Protein AF-A0A2V5NJP2-F1 (afdb_monomer)

Structure (mmCIF, N/CA/C/O backbone):
data_AF-A0A2V5NJP2-F1
#
_entry.id   AF-A0A2V5NJP2-F1
#
loop_
_atom_site.group_PDB
_atom_site.id
_atom_site.type_symbol
_atom_site.label_atom_id
_atom_site.label_alt_id
_atom_site.label_comp_id
_atom_site.label_asym_id
_atom_site.label_entity_id
_atom_site.label_seq_id
_atom_site.pdbx_PDB_ins_code
_atom_site.Cartn_x
_atom_site.Cartn_y
_atom_site.Cartn_z
_atom_site.occupancy
_atom_site.B_iso_or_equiv
_atom_site.auth_seq_id
_atom_site.auth_comp_id
_atom_site.auth_asym_id
_atom_site.auth_atom_id
_atom_site.pdbx_PDB_model_num
ATOM 1 N N . MET A 1 1 ? 0.901 3.464 -15.980 1.00 93.12 1 MET A N 1
ATOM 2 C CA . MET A 1 1 ? 0.459 2.590 -14.876 1.00 93.12 1 MET A CA 1
ATOM 3 C C . MET A 1 1 ? -0.795 1.866 -15.325 1.00 93.12 1 MET A C 1
ATOM 5 O O . MET A 1 1 ? -1.586 2.481 -16.031 1.00 93.12 1 MET A O 1
ATOM 9 N N . HIS A 1 2 ? -0.961 0.600 -14.960 1.00 96.38 2 HIS A N 1
ATOM 10 C CA . HIS A 1 2 ? -2.143 -0.200 -15.280 1.00 96.38 2 HIS A CA 1
ATOM 11 C C . HIS A 1 2 ? -2.590 -1.031 -14.072 1.00 96.38 2 HIS A C 1
ATOM 13 O O . HIS A 1 2 ? -1.802 -1.282 -13.159 1.00 96.38 2 HIS A O 1
ATOM 19 N N . ALA A 1 3 ? -3.851 -1.470 -14.077 1.00 97.19 3 ALA A N 1
ATOM 20 C CA . ALA A 1 3 ? -4.330 -2.471 -13.130 1.00 97.19 3 ALA A CA 1
ATOM 21 C C . ALA A 1 3 ? -3.618 -3.812 -13.372 1.00 97.19 3 ALA A C 1
ATOM 23 O O . ALA A 1 3 ? -3.326 -4.167 -14.516 1.00 97.19 3 ALA A O 1
ATOM 24 N N . LEU A 1 4 ? -3.344 -4.551 -12.299 1.00 98.00 4 LEU A N 1
ATOM 25 C CA . LEU A 1 4 ? -2.775 -5.894 -12.390 1.00 98.00 4 LEU A CA 1
ATOM 26 C C . LEU A 1 4 ? -3.887 -6.920 -12.613 1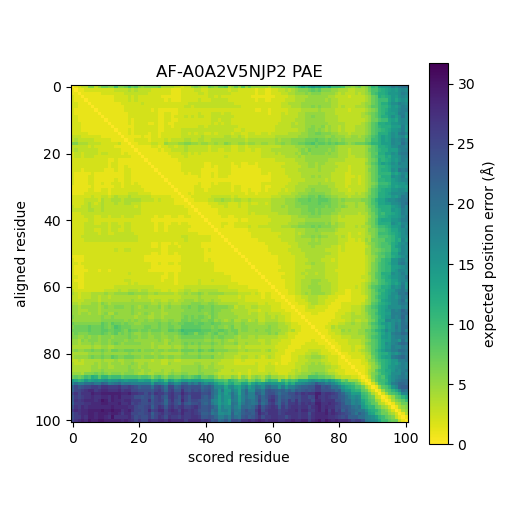.00 98.00 4 LEU A C 1
ATOM 28 O O . LEU A 1 4 ? -4.951 -6.840 -11.996 1.00 98.00 4 LEU A O 1
ATOM 32 N N . SER A 1 5 ? -3.623 -7.924 -13.443 1.00 97.62 5 SER A N 1
ATOM 33 C CA . SER A 1 5 ? -4.440 -9.136 -13.488 1.00 97.62 5 SER A CA 1
ATOM 34 C C . SER A 1 5 ? -4.348 -9.909 -12.165 1.00 97.62 5 SER A C 1
ATOM 36 O O . SER A 1 5 ? -3.425 -9.724 -11.370 1.00 97.62 5 SER A O 1
ATOM 38 N N . ALA A 1 6 ? -5.281 -10.837 -11.934 1.00 97.44 6 ALA A N 1
ATOM 39 C CA . ALA A 1 6 ? -5.272 -11.671 -10.730 1.00 97.44 6 ALA A CA 1
ATOM 40 C C . ALA A 1 6 ? -3.968 -12.483 -10.575 1.00 97.44 6 ALA A C 1
ATOM 42 O O . ALA A 1 6 ? -3.442 -12.606 -9.471 1.00 97.44 6 ALA A O 1
ATOM 43 N N . THR A 1 7 ? -3.417 -13.000 -11.679 1.00 98.06 7 THR A N 1
ATOM 44 C CA . THR A 1 7 ? -2.160 -13.764 -11.672 1.00 98.06 7 THR A CA 1
ATOM 45 C C . THR A 1 7 ? -0.956 -12.879 -11.355 1.00 98.06 7 THR A C 1
ATOM 47 O O . THR A 1 7 ? -0.086 -13.281 -10.581 1.00 98.06 7 THR A O 1
ATOM 50 N N . GLU A 1 8 ? -0.906 -11.663 -11.903 1.00 97.62 8 GLU A N 1
ATOM 51 C CA . GLU A 1 8 ? 0.149 -10.694 -11.584 1.00 97.62 8 GLU A CA 1
ATOM 52 C C . GLU A 1 8 ? 0.065 -10.247 -10.125 1.00 97.62 8 GLU A C 1
ATOM 54 O O . GLU A 1 8 ? 1.085 -10.230 -9.437 1.00 97.62 8 GLU A O 1
ATOM 59 N N . LEU A 1 9 ? -1.144 -9.956 -9.628 1.00 97.44 9 LEU A N 1
ATOM 60 C CA . LEU A 1 9 ? -1.375 -9.594 -8.231 1.00 97.44 9 LEU A CA 1
ATOM 61 C C . LEU A 1 9 ? -0.888 -10.693 -7.281 1.00 97.44 9 LEU A C 1
ATOM 63 O O . LEU A 1 9 ? -0.169 -10.395 -6.327 1.00 97.44 9 LEU A O 1
ATOM 67 N N . LEU A 1 10 ? -1.233 -11.956 -7.554 1.00 97.69 10 LEU A N 1
ATOM 68 C CA . LEU A 1 10 ? -0.779 -13.087 -6.744 1.00 97.69 10 LEU A CA 1
ATOM 69 C C . LEU A 1 10 ? 0.751 -13.219 -6.774 1.00 97.69 10 LEU A C 1
ATOM 71 O O . LEU A 1 10 ? 1.380 -13.313 -5.725 1.00 97.69 10 LEU A O 1
ATOM 75 N N . SER A 1 11 ? 1.358 -13.124 -7.959 1.00 97.50 11 SER A N 1
ATOM 76 C CA . SER A 1 11 ? 2.817 -13.207 -8.129 1.00 97.50 11 SER A CA 1
ATOM 77 C C . SER A 1 11 ? 3.561 -12.100 -7.366 1.00 97.50 11 SER A C 1
ATOM 79 O O . SER A 1 11 ? 4.619 -12.323 -6.773 1.00 97.50 11 SER A O 1
ATOM 81 N N . VAL A 1 12 ? 3.013 -10.882 -7.385 1.00 97.31 12 VAL A N 1
ATOM 82 C CA . VAL A 1 12 ? 3.530 -9.725 -6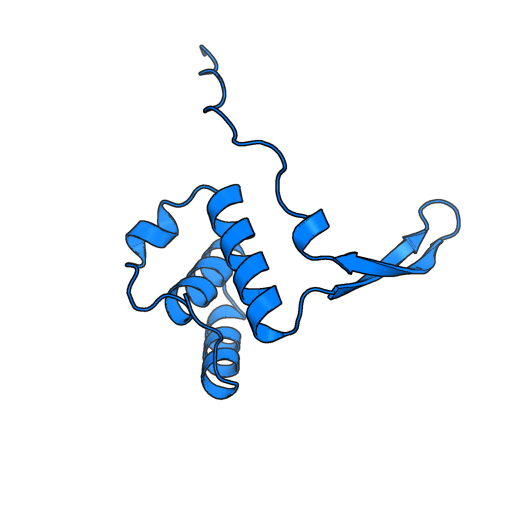.642 1.00 97.31 12 VAL A CA 1
ATOM 83 C C . VAL A 1 12 ? 3.381 -9.932 -5.137 1.00 97.31 12 VAL A C 1
ATOM 85 O O . VAL A 1 12 ? 4.321 -9.650 -4.392 1.00 97.31 12 VAL A O 1
ATOM 88 N N . TRP A 1 13 ? 2.233 -10.445 -4.690 1.00 96.56 13 TRP A N 1
ATOM 89 C CA . TRP A 1 13 ? 1.968 -10.732 -3.282 1.00 96.56 13 TRP A CA 1
ATOM 90 C C . TRP A 1 1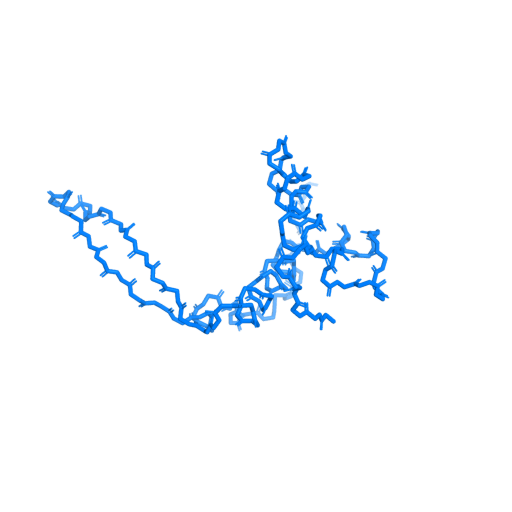3 ? 2.942 -11.776 -2.723 1.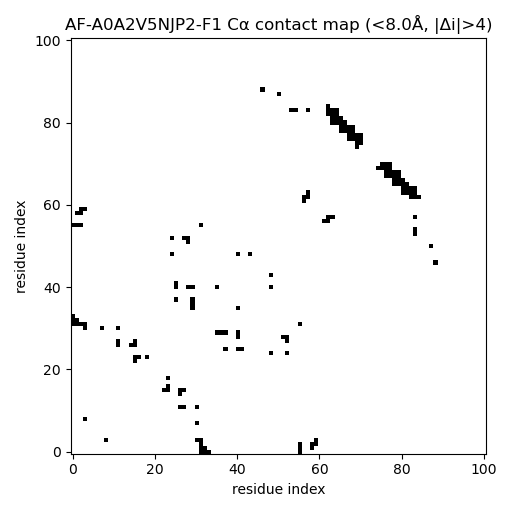00 96.56 13 TRP A C 1
ATOM 92 O O . TRP A 1 13 ? 3.581 -11.518 -1.703 1.00 96.56 13 TRP A O 1
ATOM 102 N N . GLU A 1 14 ? 3.140 -12.895 -3.423 1.00 97.62 14 GLU A N 1
ATOM 103 C CA . GLU A 1 14 ? 4.066 -13.960 -3.012 1.00 97.62 14 GLU A CA 1
ATOM 104 C C . GLU A 1 14 ? 5.500 -13.438 -2.872 1.00 97.62 14 GLU A C 1
ATOM 106 O O . GLU A 1 14 ? 6.166 -13.672 -1.861 1.00 97.62 14 GLU A O 1
ATOM 111 N N . ARG A 1 15 ? 5.965 -12.658 -3.854 1.00 97.00 15 ARG A N 1
ATOM 112 C CA . ARG A 1 15 ? 7.302 -12.049 -3.830 1.00 97.00 15 ARG A CA 1
ATOM 113 C C . ARG A 1 15 ? 7.454 -11.022 -2.707 1.00 97.00 15 ARG A C 1
ATOM 115 O O . ARG A 1 15 ? 8.523 -10.914 -2.107 1.00 97.00 15 ARG A O 1
ATOM 122 N N . GLY A 1 16 ? 6.406 -10.242 -2.455 1.00 96.56 16 GLY A N 1
ATOM 123 C CA . GLY A 1 16 ? 6.395 -9.147 -1.489 1.00 96.56 16 GLY A CA 1
ATOM 124 C C . GLY A 1 16 ? 6.191 -9.576 -0.036 1.00 96.56 16 GLY A C 1
ATOM 125 O O . GLY A 1 16 ? 6.436 -8.773 0.863 1.00 96.56 16 GLY A O 1
ATOM 126 N N . ASN A 1 17 ? 5.752 -10.810 0.217 1.00 96.50 17 ASN A N 1
ATOM 127 C CA . ASN A 1 17 ? 5.284 -11.239 1.536 1.00 96.50 17 ASN A CA 1
ATOM 128 C C . ASN A 1 17 ? 6.353 -11.128 2.641 1.00 96.50 17 ASN A C 1
ATOM 130 O O . ASN A 1 17 ? 6.043 -10.735 3.762 1.00 96.50 17 ASN A O 1
ATOM 134 N N . SER A 1 18 ? 7.616 -11.418 2.318 1.00 95.62 18 SER A N 1
ATOM 135 C CA . SER A 1 18 ? 8.745 -11.342 3.264 1.00 95.62 18 SER A CA 1
ATOM 136 C C . SER A 1 18 ? 9.571 -10.055 3.147 1.00 95.62 18 SER A C 1
ATOM 138 O O . SER A 1 18 ? 10.626 -9.943 3.767 1.00 95.62 18 SER A O 1
ATOM 140 N N . GLN A 1 19 ? 9.132 -9.095 2.331 1.00 97.62 19 GLN A N 1
ATOM 141 C CA . GLN A 1 19 ? 9.865 -7.856 2.085 1.00 97.62 19 GLN A CA 1
ATOM 142 C C . GLN A 1 19 ? 9.541 -6.781 3.125 1.00 97.62 19 GLN A C 1
ATOM 144 O O . GLN A 1 19 ? 8.433 -6.713 3.662 1.00 97.62 19 GLN A O 1
ATOM 149 N N . LEU A 1 20 ? 10.493 -5.872 3.349 1.00 96.62 20 LEU A N 1
ATOM 150 C CA . LEU A 1 20 ? 10.232 -4.660 4.123 1.00 96.62 20 LEU A CA 1
ATOM 151 C C . LEU A 1 20 ? 9.199 -3.772 3.400 1.00 96.62 20 LEU A C 1
ATOM 153 O O . LEU A 1 20 ? 9.123 -3.812 2.167 1.00 96.62 20 LEU A O 1
ATOM 157 N N . PRO A 1 21 ? 8.443 -2.916 4.118 1.00 93.62 21 PRO A N 1
ATOM 158 C CA . PRO A 1 21 ? 7.357 -2.130 3.526 1.00 93.62 21 PRO A CA 1
ATOM 159 C C . PRO A 1 21 ? 7.748 -1.338 2.268 1.00 93.62 21 PRO A C 1
ATOM 161 O O . PRO A 1 21 ? 7.022 -1.367 1.277 1.00 93.62 21 PRO A O 1
ATOM 164 N N . LEU A 1 22 ? 8.923 -0.696 2.272 1.00 93.88 22 LEU A N 1
ATOM 165 C CA .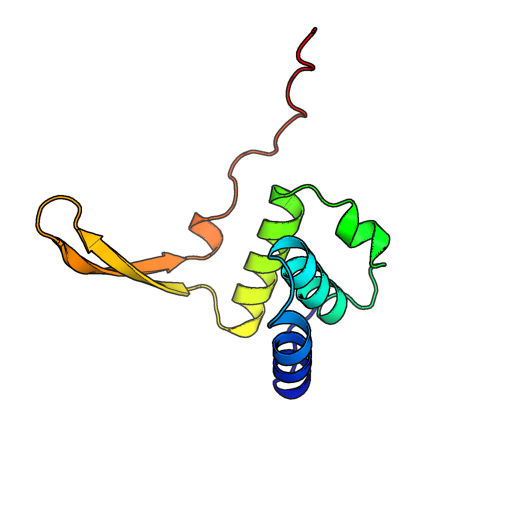 LEU A 1 22 ? 9.449 0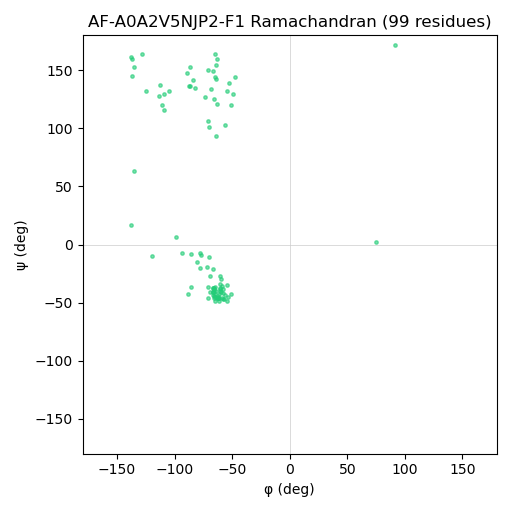.044 1.118 1.00 93.88 22 LEU A CA 1
ATOM 166 C C . LEU A 1 22 ? 9.715 -0.870 -0.090 1.00 93.88 22 LEU A C 1
ATOM 168 O O . LEU A 1 22 ? 9.334 -0.542 -1.210 1.00 93.88 22 LEU A O 1
ATOM 172 N N . GLN A 1 23 ? 10.352 -2.020 0.124 1.00 96.06 23 GLN A N 1
ATOM 173 C CA . GLN A 1 23 ? 10.653 -2.968 -0.952 1.00 96.06 23 GLN A CA 1
ATOM 174 C C . GLN A 1 23 ? 9.368 -3.552 -1.541 1.00 96.06 23 GLN A C 1
ATOM 176 O O . GLN A 1 23 ? 9.236 -3.652 -2.758 1.00 96.06 23 GLN A O 1
ATOM 181 N N . ARG A 1 24 ? 8.388 -3.858 -0.683 1.00 97.19 24 ARG A N 1
ATOM 182 C CA . ARG A 1 24 ? 7.073 -4.345 -1.103 1.00 97.19 24 ARG A CA 1
ATOM 183 C C . ARG A 1 24 ? 6.334 -3.314 -1.951 1.00 97.19 24 ARG A C 1
ATOM 185 O O . ARG A 1 24 ? 5.795 -3.666 -2.995 1.00 97.19 24 ARG A O 1
ATOM 192 N N . ALA A 1 25 ? 6.362 -2.046 -1.540 1.00 96.62 25 ALA A N 1
ATOM 193 C CA . ALA A 1 25 ? 5.812 -0.938 -2.316 1.00 96.62 25 ALA A CA 1
ATOM 194 C C . ALA A 1 25 ? 6.440 -0.845 -3.716 1.00 96.62 25 ALA A C 1
ATOM 196 O O . ALA A 1 25 ? 5.717 -0.752 -4.706 1.00 96.62 25 ALA A O 1
ATOM 197 N N . LEU A 1 26 ? 7.771 -0.925 -3.812 1.00 97.06 26 LEU A N 1
ATOM 198 C CA . LEU A 1 26 ? 8.465 -0.910 -5.103 1.00 97.06 26 LEU A CA 1
ATOM 199 C C . LEU A 1 26 ? 8.119 -2.138 -5.953 1.00 97.06 26 LEU A C 1
ATOM 201 O O . LEU A 1 26 ? 7.813 -1.979 -7.128 1.00 97.06 26 LEU A O 1
ATOM 205 N N . THR A 1 27 ? 8.071 -3.336 -5.363 1.00 97.44 27 THR A N 1
ATOM 206 C CA . THR A 1 27 ? 7.670 -4.568 -6.065 1.00 97.44 27 THR A CA 1
ATOM 207 C C . THR A 1 27 ? 6.285 -4.434 -6.705 1.00 97.44 27 THR A C 1
ATOM 209 O O . THR A 1 27 ? 6.104 -4.817 -7.861 1.00 97.44 27 THR A O 1
ATOM 212 N N . VAL A 1 28 ? 5.321 -3.856 -5.981 1.00 97.69 28 VAL A N 1
ATOM 213 C CA . VAL A 1 28 ? 3.970 -3.586 -6.497 1.00 97.69 28 VAL A CA 1
ATOM 214 C C . VAL A 1 28 ? 4.005 -2.553 -7.630 1.00 97.69 28 VAL A C 1
ATOM 216 O O . VAL A 1 28 ? 3.428 -2.785 -8.693 1.00 97.69 28 VAL A O 1
ATOM 219 N N . LEU A 1 29 ? 4.699 -1.426 -7.438 1.00 97.75 29 LEU A N 1
ATOM 220 C CA . LEU A 1 29 ? 4.737 -0.344 -8.427 1.00 97.75 29 LEU A CA 1
ATOM 221 C C . LEU A 1 29 ? 5.457 -0.729 -9.720 1.00 97.75 29 LEU A C 1
ATOM 223 O O . LEU A 1 29 ? 4.998 -0.337 -10.792 1.00 97.75 29 LEU A O 1
ATOM 227 N N . THR A 1 30 ? 6.540 -1.505 -9.635 1.00 97.38 30 THR A N 1
ATOM 228 C CA . THR A 1 30 ? 7.259 -2.017 -10.808 1.00 97.38 30 THR A CA 1
ATOM 229 C C . THR A 1 30 ? 6.352 -2.908 -11.650 1.00 97.38 30 THR A C 1
ATOM 231 O O . THR A 1 30 ? 6.324 -2.761 -12.868 1.00 97.38 30 THR A O 1
ATOM 234 N N . ALA A 1 31 ? 5.566 -3.787 -11.021 1.00 97.50 31 ALA A N 1
ATOM 235 C CA . ALA A 1 31 ? 4.636 -4.651 -11.746 1.00 97.50 31 ALA A CA 1
ATOM 236 C C . ALA A 1 31 ? 3.527 -3.859 -12.458 1.00 97.50 31 ALA A C 1
ATOM 238 O O . ALA A 1 31 ? 3.135 -4.215 -13.561 1.00 97.50 31 ALA A O 1
ATOM 239 N N . ALA A 1 32 ? 3.041 -2.773 -11.850 1.00 97.81 32 ALA A N 1
ATOM 240 C CA . ALA A 1 32 ? 1.973 -1.944 -12.414 1.00 97.81 32 ALA A CA 1
ATOM 241 C C . ALA A 1 32 ? 2.465 -0.858 -13.391 1.00 97.81 32 ALA A C 1
ATOM 243 O O . ALA A 1 32 ? 1.655 -0.147 -13.997 1.00 97.81 32 ALA A O 1
ATOM 244 N N . SER A 1 33 ? 3.781 -0.661 -13.507 1.00 97.38 33 SER A N 1
ATOM 245 C CA . SER A 1 33 ? 4.399 0.398 -14.316 1.00 97.38 33 SER A CA 1
ATOM 246 C C . SER A 1 33 ? 5.585 -0.138 -15.130 1.00 97.38 33 SER A C 1
ATOM 248 O O . SER A 1 33 ? 6.704 0.327 -14.925 1.00 97.38 33 SER A O 1
ATOM 250 N N . PRO A 1 34 ? 5.362 -1.072 -16.075 1.00 94.62 34 PRO A N 1
ATOM 251 C CA . PRO A 1 34 ? 6.436 -1.719 -16.840 1.00 94.62 34 PRO A CA 1
ATOM 252 C C . PRO A 1 34 ? 7.275 -0.733 -17.666 1.00 94.62 34 PRO A C 1
ATOM 254 O O . PRO A 1 34 ? 8.458 -0.960 -17.888 1.00 94.62 34 PRO A O 1
ATOM 257 N N . GLU A 1 35 ? 6.682 0.395 -18.062 1.00 95.56 35 GLU A N 1
ATOM 258 C CA . GLU A 1 35 ? 7.355 1.470 -18.804 1.00 95.56 35 GLU A CA 1
ATOM 259 C C . GLU A 1 35 ? 8.254 2.361 -17.923 1.00 95.56 35 GLU A C 1
ATOM 261 O O . GLU A 1 35 ? 8.952 3.238 -18.425 1.00 95.56 35 GLU A O 1
ATOM 266 N N . THR A 1 36 ? 8.209 2.211 -16.594 1.00 95.81 36 THR A N 1
ATOM 267 C CA . THR A 1 36 ? 9.008 3.007 -15.650 1.00 95.81 36 THR A CA 1
ATOM 268 C C . THR A 1 36 ? 10.094 2.137 -15.034 1.00 95.81 36 THR A C 1
ATOM 270 O O . THR A 1 36 ? 9.816 1.064 -14.505 1.00 95.81 36 THR A O 1
ATOM 273 N N . SER A 1 37 ? 11.342 2.607 -15.063 1.00 95.88 37 SER A N 1
ATOM 274 C CA . SER A 1 37 ? 12.450 1.857 -14.474 1.00 95.88 37 SER A CA 1
ATOM 275 C C . SER A 1 37 ? 12.318 1.756 -12.949 1.00 95.88 37 SER A C 1
ATOM 277 O O . SER A 1 37 ? 11.808 2.661 -12.278 1.00 95.88 37 SER A O 1
ATOM 279 N N . SER A 1 38 ? 12.831 0.663 -12.382 1.00 93.25 38 SER A N 1
ATOM 280 C CA . SER A 1 38 ? 12.858 0.461 -10.930 1.00 93.25 38 SER A CA 1
ATOM 281 C C . SER A 1 38 ? 13.628 1.562 -10.197 1.00 93.25 38 SER A C 1
ATOM 283 O O . SER A 1 38 ? 13.197 1.978 -9.126 1.00 93.25 38 SER A O 1
ATOM 285 N N . ASP A 1 39 ? 14.710 2.083 -10.784 1.00 95.56 39 ASP A N 1
ATOM 286 C CA . ASP A 1 39 ? 15.498 3.173 -10.194 1.00 95.56 39 ASP A CA 1
ATOM 287 C C . ASP A 1 39 ? 14.697 4.477 -10.129 1.00 95.56 39 ASP A C 1
ATOM 289 O O . ASP A 1 39 ? 14.704 5.169 -9.110 1.00 95.56 39 ASP A O 1
ATOM 293 N N . SER A 1 40 ? 13.928 4.790 -11.179 1.00 96.62 40 SER A N 1
ATOM 294 C CA . SER A 1 40 ? 13.031 5.946 -11.163 1.00 96.62 40 SER A CA 1
ATOM 295 C C . SER A 1 40 ? 11.936 5.791 -10.107 1.00 96.62 40 SER A C 1
ATOM 297 O O . SER A 1 40 ? 11.649 6.747 -9.391 1.00 96.62 40 SER A O 1
ATOM 299 N N . LEU A 1 41 ? 11.370 4.592 -9.939 1.00 96.56 41 LEU A N 1
ATOM 300 C CA . LEU A 1 41 ? 10.404 4.321 -8.868 1.00 96.56 41 LEU A CA 1
ATOM 301 C C . LEU A 1 41 ? 11.036 4.423 -7.471 1.00 96.56 41 LEU A C 1
ATOM 303 O O . LEU A 1 41 ? 10.398 4.931 -6.550 1.00 96.56 41 LEU A O 1
ATOM 307 N N . ALA A 1 42 ? 12.285 3.982 -7.315 1.00 95.44 42 ALA A N 1
ATOM 308 C CA . ALA A 1 42 ? 13.029 4.074 -6.061 1.00 95.44 42 ALA A CA 1
ATOM 309 C C . ALA A 1 42 ? 13.404 5.519 -5.690 1.00 95.44 42 ALA A C 1
ATOM 311 O O . ALA A 1 42 ? 13.516 5.826 -4.507 1.00 95.44 42 ALA A O 1
ATOM 312 N N . SER A 1 43 ? 13.554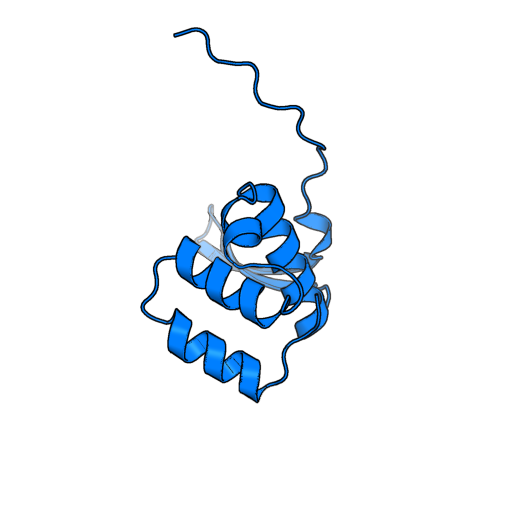 6.405 -6.681 1.00 96.06 43 SER A N 1
ATOM 313 C CA . SER A 1 43 ? 13.824 7.835 -6.470 1.00 96.06 43 SER A CA 1
ATOM 314 C C . SER A 1 43 ? 12.601 8.672 -6.075 1.00 96.06 43 SER A C 1
ATOM 316 O O . SER A 1 43 ? 12.749 9.850 -5.752 1.00 96.06 43 SER A O 1
ATOM 318 N N . LEU A 1 44 ? 11.394 8.095 -6.100 1.00 94.44 44 LEU A N 1
ATOM 319 C CA . LEU A 1 44 ? 10.181 8.810 -5.711 1.00 94.44 44 LEU A CA 1
ATOM 320 C C . LEU A 1 44 ? 10.227 9.200 -4.234 1.00 94.44 44 LEU A C 1
ATOM 322 O O . LEU A 1 44 ? 10.634 8.415 -3.374 1.00 94.44 44 LEU A O 1
ATOM 326 N N . THR A 1 45 ? 9.706 10.387 -3.920 1.00 93.12 45 THR A N 1
ATOM 327 C CA . THR A 1 45 ? 9.433 10.733 -2.523 1.00 93.12 45 THR A CA 1
ATOM 328 C C . THR A 1 45 ? 8.383 9.784 -1.939 1.00 93.12 45 THR A C 1
ATOM 330 O O . THR A 1 45 ? 7.601 9.167 -2.669 1.00 93.12 45 THR A O 1
ATOM 333 N N . ILE A 1 46 ? 8.320 9.689 -0.607 1.00 90.81 46 ILE A N 1
ATOM 334 C CA . ILE A 1 46 ? 7.316 8.864 0.084 1.00 90.81 46 ILE A CA 1
ATOM 335 C C . ILE A 1 46 ? 5.900 9.238 -0.375 1.00 90.81 46 ILE A C 1
ATOM 337 O O . ILE A 1 46 ? 5.159 8.361 -0.805 1.00 90.81 46 ILE A O 1
ATOM 341 N N . GLY A 1 47 ? 5.561 10.533 -0.398 1.00 90.19 47 GLY A N 1
ATOM 342 C CA . GLY A 1 47 ? 4.249 10.996 -0.860 1.00 90.19 47 GLY A CA 1
ATOM 343 C C . GLY A 1 47 ? 3.973 10.633 -2.321 1.00 90.19 47 GLY A C 1
ATOM 344 O O . GLY A 1 47 ? 2.932 10.075 -2.639 1.00 90.19 47 GLY A O 1
ATOM 345 N N . GLN A 1 48 ? 4.937 10.851 -3.220 1.00 92.69 48 GLN A N 1
ATOM 346 C CA . GLN A 1 48 ? 4.801 10.483 -4.633 1.00 92.69 48 GLN A CA 1
ATOM 347 C C . GLN A 1 48 ? 4.588 8.979 -4.847 1.00 92.69 48 GLN A C 1
ATOM 349 O O . GLN A 1 48 ? 3.854 8.576 -5.756 1.00 92.69 48 GLN A O 1
ATOM 354 N N . ARG A 1 49 ? 5.263 8.145 -4.057 1.00 95.00 49 ARG A N 1
ATOM 355 C CA . ARG A 1 49 ? 5.137 6.689 -4.103 1.00 95.00 49 ARG A CA 1
ATOM 356 C C . ARG A 1 49 ? 3.782 6.241 -3.561 1.00 95.00 49 ARG A C 1
ATOM 358 O O . ARG A 1 49 ? 3.111 5.435 -4.200 1.00 95.00 49 ARG A O 1
ATOM 365 N N . ASP A 1 50 ? 3.371 6.782 -2.424 1.00 92.88 50 ASP A N 1
ATOM 366 C CA . ASP A 1 50 ? 2.147 6.376 -1.740 1.00 92.88 50 ASP A CA 1
ATOM 367 C C . ASP A 1 50 ? 0.901 6.846 -2.516 1.00 92.88 50 ASP A C 1
ATOM 369 O O . ASP A 1 50 ? -0.034 6.067 -2.687 1.00 92.88 50 ASP A O 1
ATOM 373 N N . THR A 1 51 ? 0.934 8.033 -3.139 1.00 92.88 51 THR A N 1
ATOM 374 C CA . THR A 1 51 ? -0.101 8.482 -4.094 1.00 92.88 51 THR A CA 1
ATOM 375 C C . THR A 1 51 ? -0.251 7.516 -5.270 1.00 92.88 51 THR A C 1
ATOM 377 O O . THR A 1 51 ? -1.360 7.189 -5.683 1.00 92.88 51 THR A O 1
ATOM 380 N N . ARG A 1 52 ? 0.863 7.008 -5.812 1.00 94.94 52 ARG A N 1
ATOM 381 C CA . ARG A 1 52 ? 0.835 6.018 -6.900 1.00 94.94 52 ARG A CA 1
ATOM 382 C C . ARG A 1 52 ? 0.257 4.675 -6.447 1.00 94.94 52 ARG A C 1
ATOM 384 O O . ARG A 1 52 ? -0.466 4.045 -7.214 1.00 94.94 52 ARG A O 1
ATOM 391 N N . LEU A 1 53 ? 0.553 4.242 -5.221 1.00 95.25 53 LEU A N 1
ATOM 392 C CA . LEU A 1 53 ? -0.030 3.029 -4.641 1.00 95.25 53 LEU A CA 1
ATOM 393 C C . LEU A 1 53 ? -1.537 3.174 -4.405 1.00 95.25 53 LEU A C 1
ATOM 395 O O . LEU A 1 53 ? -2.278 2.239 -4.702 1.00 95.25 53 LEU A O 1
ATOM 399 N N . LEU A 1 54 ? -1.993 4.332 -3.918 1.00 94.69 54 LEU A N 1
ATOM 400 C CA . LEU A 1 54 ? -3.418 4.632 -3.755 1.00 94.69 54 LEU A CA 1
ATOM 401 C C . LEU A 1 54 ? -4.150 4.627 -5.100 1.00 94.69 54 LEU A C 1
ATOM 403 O O . LEU A 1 54 ? -5.172 3.957 -5.225 1.00 94.69 54 LEU A O 1
ATOM 407 N N . ALA A 1 55 ? -3.584 5.266 -6.128 1.00 94.38 55 ALA A N 1
ATOM 408 C CA . ALA A 1 55 ? -4.148 5.237 -7.477 1.00 94.38 55 ALA A CA 1
ATOM 409 C C . ALA A 1 55 ? -4.241 3.805 -8.036 1.00 94.38 55 ALA A C 1
ATOM 411 O O . ALA A 1 55 ? -5.245 3.428 -8.641 1.00 94.38 55 ALA A O 1
ATOM 412 N N . LEU A 1 56 ? -3.219 2.970 -7.806 1.00 96.19 56 LEU A N 1
ATOM 413 C CA . LEU A 1 56 ? -3.268 1.559 -8.192 1.00 96.19 56 LEU A CA 1
ATOM 414 C C . LEU A 1 56 ? -4.346 0.789 -7.420 1.00 96.19 56 LEU A C 1
ATOM 416 O O . LEU A 1 56 ? -5.104 0.037 -8.030 1.00 96.19 56 LEU A O 1
ATOM 420 N N . ARG A 1 57 ? -4.447 0.990 -6.099 1.00 94.94 57 ARG A N 1
ATOM 421 C CA . ARG A 1 57 ? -5.516 0.406 -5.275 1.00 94.94 57 ARG A CA 1
ATOM 422 C C . ARG A 1 57 ? -6.881 0.751 -5.853 1.00 94.94 57 ARG A C 1
ATOM 424 O O . ARG A 1 57 ? -7.743 -0.128 -5.900 1.00 94.94 57 ARG A O 1
ATOM 431 N N . GLU A 1 58 ? -7.082 2.010 -6.232 1.00 95.12 58 GLU A N 1
ATOM 432 C CA . GLU A 1 58 ? -8.353 2.513 -6.751 1.00 95.12 58 GLU A CA 1
ATOM 433 C C . GLU A 1 58 ? -8.699 1.860 -8.091 1.00 95.12 58 GLU A C 1
ATOM 435 O O . GLU A 1 58 ? -9.799 1.337 -8.258 1.00 95.12 58 GLU A O 1
ATOM 440 N N . MET A 1 59 ? -7.734 1.775 -9.012 1.00 95.44 59 MET A N 1
ATOM 441 C CA . MET A 1 59 ? -7.917 1.066 -10.284 1.00 95.44 59 MET A CA 1
ATOM 442 C C . MET A 1 59 ? -8.244 -0.421 -10.100 1.00 95.44 59 MET A C 1
ATOM 444 O O . MET A 1 59 ? -8.965 -0.991 -10.915 1.00 95.44 59 MET A O 1
ATOM 448 N N . MET A 1 60 ? -7.692 -1.063 -9.066 1.00 95.75 60 MET A N 1
ATOM 449 C CA . MET A 1 60 ? -7.834 -2.505 -8.860 1.00 95.75 60 MET A CA 1
ATOM 450 C C . MET A 1 60 ? -9.103 -2.906 -8.111 1.00 95.75 60 MET A C 1
ATOM 452 O O . MET A 1 60 ? -9.665 -3.955 -8.417 1.00 95.75 60 MET A O 1
ATOM 456 N N . PHE A 1 61 ? -9.551 -2.119 -7.128 1.00 94.88 61 PHE A N 1
ATOM 457 C CA . PHE A 1 61 ? -10.725 -2.498 -6.334 1.00 94.88 61 PHE A CA 1
ATOM 458 C C . PHE A 1 61 ? -11.707 -1.361 -6.027 1.00 94.88 61 PHE A C 1
ATOM 460 O O . PHE A 1 61 ? -12.561 -1.518 -5.158 1.00 94.88 61 PHE A O 1
ATOM 467 N N . GLY A 1 62 ? -11.619 -0.247 -6.751 1.00 95.38 62 GLY A N 1
ATOM 468 C CA . GLY A 1 62 ? -12.538 0.882 -6.632 1.00 95.38 62 GLY A CA 1
ATOM 469 C C . GLY A 1 62 ? -12.090 1.951 -5.636 1.00 95.38 62 GLY A C 1
ATOM 470 O O . GLY A 1 62 ? -11.117 1.787 -4.897 1.00 95.38 62 GLY A O 1
ATOM 471 N N . PHE A 1 63 ? -12.826 3.063 -5.650 1.00 94.38 63 PHE A N 1
ATOM 472 C CA . PHE A 1 63 ? -12.490 4.300 -4.941 1.00 94.38 63 PHE A CA 1
ATOM 473 C C . PHE A 1 63 ? -12.797 4.269 -3.439 1.00 94.38 63 PHE A C 1
ATOM 475 O O . PHE A 1 63 ? -12.242 5.072 -2.698 1.00 94.38 63 PHE A O 1
ATOM 482 N N . GLU A 1 64 ? -13.673 3.378 -2.973 1.00 95.88 64 GLU A N 1
ATOM 483 C CA . GLU A 1 64 ? -14.049 3.288 -1.560 1.00 95.88 64 GLU A CA 1
ATOM 484 C C . GLU A 1 64 ? -13.084 2.361 -0.801 1.00 95.88 64 GLU A C 1
ATOM 486 O O . GLU A 1 64 ? -12.706 1.285 -1.273 1.00 95.88 64 GLU A O 1
ATOM 491 N N . LEU A 1 65 ? -12.657 2.767 0.391 1.00 93.88 65 LEU A N 1
ATOM 492 C CA . LEU A 1 65 ? -11.943 1.935 1.353 1.00 93.88 65 LEU A CA 1
ATOM 493 C C . LEU A 1 65 ? -12.845 1.739 2.569 1.00 93.88 65 LEU A C 1
ATOM 495 O O . LEU A 1 65 ? -13.290 2.712 3.175 1.00 93.88 65 LEU A O 1
ATOM 499 N N . THR A 1 66 ? -13.044 0.487 2.959 1.00 94.69 66 THR A N 1
ATOM 500 C CA . THR A 1 66 ? -13.737 0.131 4.198 1.00 94.69 66 THR A CA 1
ATOM 501 C C . THR A 1 66 ? -12.708 -0.320 5.224 1.00 94.69 66 THR A C 1
ATOM 503 O O . THR A 1 66 ? -11.819 -1.119 4.917 1.00 94.69 66 THR A O 1
ATOM 506 N N . GLY A 1 67 ? -12.809 0.204 6.439 1.00 93.88 67 GLY A N 1
ATOM 507 C CA . GLY A 1 67 ? -11.907 -0.112 7.536 1.00 93.88 67 GLY A CA 1
ATOM 508 C C . GLY A 1 67 ? -12.653 -0.303 8.846 1.00 93.88 67 GLY A C 1
ATOM 509 O O . GLY A 1 67 ? -13.786 0.142 9.011 1.00 93.88 67 GLY A O 1
ATOM 510 N N . VAL A 1 68 ? -11.985 -0.955 9.794 1.00 96.75 68 VAL A N 1
ATOM 511 C CA . VAL A 1 68 ? -12.461 -1.081 11.171 1.00 96.75 68 VAL A CA 1
ATOM 512 C C . VAL A 1 68 ? -11.380 -0.551 12.099 1.00 96.75 68 VAL A C 1
ATOM 514 O O . VAL A 1 68 ? -10.213 -0.922 11.970 1.00 96.75 68 VAL A O 1
ATOM 517 N N . THR A 1 69 ? -11.773 0.304 13.036 1.00 96.06 69 THR A N 1
ATOM 518 C CA . THR A 1 69 ? -10.899 0.837 14.086 1.00 96.06 69 THR A CA 1
ATOM 519 C C . THR A 1 69 ? -11.535 0.649 15.458 1.00 96.06 69 THR A C 1
ATOM 521 O O . THR A 1 69 ? -12.735 0.399 15.567 1.00 96.06 69 THR A O 1
ATOM 524 N N . ASP A 1 70 ? -10.732 0.780 16.508 1.00 97.62 70 ASP A N 1
ATOM 525 C CA . ASP A 1 70 ? -11.215 0.841 17.885 1.00 97.62 70 ASP A CA 1
ATOM 526 C C . ASP A 1 70 ? -11.572 2.280 18.264 1.00 97.62 70 ASP A C 1
ATOM 528 O O . ASP A 1 70 ? -10.819 3.215 17.971 1.00 97.62 70 ASP A O 1
ATOM 532 N N . CYS A 1 71 ? -12.713 2.465 18.930 1.00 96.69 71 CYS A N 1
ATOM 533 C CA . CYS A 1 71 ? -13.047 3.731 19.572 1.00 96.69 71 CYS A CA 1
ATOM 534 C C . CYS A 1 71 ? -12.066 4.000 20.728 1.00 96.69 71 CYS A C 1
ATOM 536 O O . CYS A 1 71 ? -11.988 3.173 21.639 1.00 96.69 71 CYS A O 1
ATOM 538 N N . PRO A 1 72 ? -11.365 5.149 20.769 1.00 96.00 72 PRO A N 1
ATOM 539 C CA . PRO A 1 72 ? -10.410 5.430 21.841 1.00 96.00 72 PRO A CA 1
ATOM 540 C C . PRO A 1 72 ? -11.066 5.610 23.223 1.00 96.00 72 PRO A C 1
ATOM 542 O O . PRO A 1 72 ? -10.388 5.438 24.230 1.00 96.00 72 PRO A O 1
ATOM 545 N N . GLU A 1 73 ? -12.365 5.925 23.282 1.00 97.62 73 GLU A N 1
ATOM 546 C CA . GLU A 1 73 ? -13.094 6.170 24.539 1.00 97.62 73 GLU A CA 1
ATOM 547 C C . GLU A 1 73 ? -13.690 4.894 25.154 1.00 97.62 73 GLU A C 1
ATOM 549 O O . GLU A 1 73 ? -13.632 4.699 26.366 1.00 97.62 73 GLU A O 1
ATOM 554 N N . CYS A 1 74 ? -14.286 4.018 24.336 1.00 97.50 74 CYS A N 1
ATOM 555 C CA . CYS A 1 74 ? -15.005 2.834 24.828 1.00 97.50 74 CYS A CA 1
ATOM 556 C C . CYS A 1 74 ? -14.445 1.492 24.340 1.00 97.50 74 CYS A C 1
ATOM 558 O O . CYS A 1 74 ? -14.867 0.453 24.840 1.00 97.50 74 CYS A O 1
ATOM 560 N N . GLY A 1 75 ? -13.513 1.491 23.382 1.00 97.19 75 GLY A N 1
ATOM 561 C CA . GLY A 1 75 ? -12.917 0.277 22.816 1.00 97.19 75 GLY A CA 1
ATOM 562 C C . GLY A 1 75 ? -13.812 -0.505 21.848 1.00 97.19 75 GLY A C 1
ATOM 563 O O . GLY A 1 75 ? -13.394 -1.552 21.361 1.00 97.19 75 GLY A O 1
ATOM 564 N N . GLU A 1 76 ? -15.024 -0.025 21.557 1.00 98.12 76 GLU A N 1
ATOM 565 C CA . GLU A 1 76 ? -15.935 -0.685 20.616 1.00 98.12 76 GLU A CA 1
ATOM 566 C C . GLU A 1 76 ? -15.436 -0.563 19.167 1.00 98.12 76 GLU A C 1
ATOM 568 O O . GLU A 1 76 ? -14.788 0.427 18.803 1.00 98.12 76 GLU A O 1
ATOM 573 N N . LYS A 1 77 ? -15.762 -1.557 18.330 1.00 97.88 77 LYS A N 1
ATOM 574 C CA . LYS A 1 77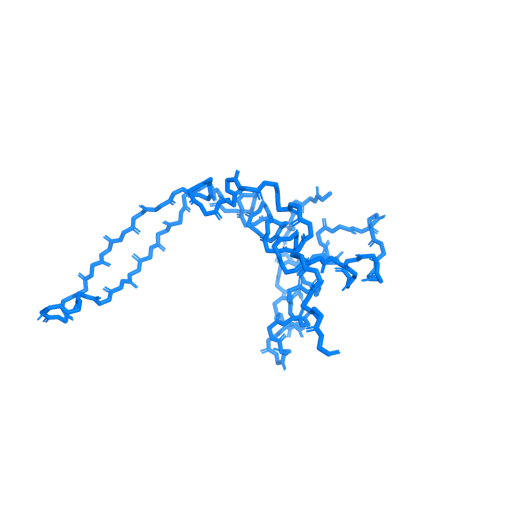 ? -15.398 -1.554 16.907 1.00 97.88 77 LYS A CA 1
ATOM 575 C C . LYS A 1 77 ? -16.252 -0.552 16.133 1.00 97.88 77 LYS A C 1
ATOM 577 O O . LYS A 1 77 ? -17.478 -0.616 16.158 1.00 97.88 77 LYS A O 1
ATOM 582 N N . ILE A 1 78 ? -15.593 0.334 15.394 1.00 96.62 78 ILE A N 1
ATOM 583 C CA . ILE A 1 78 ? -16.226 1.284 14.477 1.00 96.62 78 ILE A CA 1
ATOM 584 C C . ILE A 1 78 ? -15.869 0.878 13.052 1.00 96.62 78 ILE A C 1
ATOM 586 O O . ILE A 1 78 ? -14.690 0.847 12.694 1.00 96.62 78 ILE A O 1
ATOM 590 N N . GLU A 1 79 ? -16.887 0.589 12.245 1.00 97.06 79 GLU A N 1
ATOM 591 C CA . GLU A 1 79 ? -16.755 0.482 10.794 1.00 97.06 79 GLU A CA 1
ATOM 592 C C . GLU A 1 79 ? -16.808 1.880 10.173 1.00 97.06 79 GLU A C 1
ATOM 594 O O . GLU A 1 79 ? -17.640 2.711 10.543 1.00 97.06 79 GLU A O 1
ATOM 599 N N . LEU A 1 80 ? -15.900 2.146 9.240 1.00 94.50 80 LEU A N 1
ATOM 600 C CA . LEU A 1 80 ? -15.826 3.406 8.518 1.00 94.50 80 LEU A CA 1
ATOM 601 C C . LEU A 1 80 ? -15.581 3.163 7.029 1.00 94.50 80 LEU A C 1
ATOM 603 O O . LEU A 1 80 ? -14.827 2.265 6.649 1.00 94.50 80 LEU A O 1
ATOM 607 N N . SER A 1 81 ? -16.178 4.021 6.210 1.00 95.00 81 SER A N 1
ATOM 608 C CA . SER A 1 81 ? -15.891 4.125 4.782 1.00 95.00 81 SER A CA 1
ATOM 609 C C . SER A 1 81 ? -15.234 5.469 4.498 1.00 95.00 81 SER A C 1
ATOM 611 O O . SER A 1 81 ? -15.667 6.498 5.018 1.00 95.00 81 SER A O 1
ATOM 613 N N . LEU A 1 82 ? -14.197 5.459 3.668 1.00 93.19 82 LEU A N 1
ATOM 614 C CA . LEU A 1 82 ? -13.517 6.651 3.167 1.00 93.19 82 LEU A CA 1
ATOM 615 C C . LEU A 1 82 ? -13.274 6.506 1.662 1.00 93.19 82 LEU A C 1
ATOM 617 O O . LEU A 1 82 ? -13.122 5.391 1.162 1.00 93.19 82 LEU A O 1
ATOM 621 N N . ASN A 1 83 ? -13.188 7.615 0.936 1.00 93.62 83 ASN A N 1
ATOM 622 C CA . ASN A 1 83 ? -12.790 7.580 -0.467 1.00 93.62 83 ASN A CA 1
ATOM 623 C C . ASN A 1 83 ? -11.266 7.704 -0.581 1.00 93.62 83 ASN A C 1
ATOM 625 O O . ASN A 1 83 ? -10.628 8.414 0.196 1.00 93.62 83 ASN A O 1
ATOM 629 N N . CYS A 1 84 ? -10.657 7.070 -1.585 1.00 91.25 84 CYS A N 1
ATOM 630 C CA . CYS A 1 84 ? -9.224 7.199 -1.870 1.00 91.25 84 CYS A CA 1
ATOM 631 C C . CYS A 1 84 ? -8.794 8.664 -2.037 1.00 91.25 84 CYS A C 1
ATOM 633 O O . CYS A 1 84 ? -7.714 9.042 -1.581 1.00 91.25 84 CYS A O 1
ATOM 635 N N . SER A 1 85 ? -9.665 9.499 -2.613 1.00 89.25 85 SER A N 1
ATOM 636 C CA . SER A 1 85 ? -9.450 10.940 -2.765 1.00 89.25 85 SER A CA 1
ATOM 637 C C . SER A 1 85 ? -9.250 11.677 -1.443 1.00 89.25 85 SER A C 1
ATOM 639 O O . SER A 1 85 ? -8.535 12.674 -1.418 1.00 89.25 85 SER A O 1
ATOM 641 N N . ASP A 1 86 ? -9.843 11.188 -0.352 1.00 89.50 86 ASP A N 1
ATOM 642 C CA . ASP A 1 86 ? -9.761 11.824 0.967 1.00 89.50 86 ASP A CA 1
ATOM 643 C C . ASP A 1 86 ? -8.360 11.665 1.584 1.00 89.50 86 ASP A C 1
ATOM 645 O O . ASP A 1 86 ? -7.978 12.418 2.478 1.00 89.50 86 ASP A O 1
ATOM 649 N N . LEU A 1 87 ? -7.574 10.698 1.089 1.00 86.94 87 LEU A N 1
ATOM 650 C CA . LEU A 1 87 ? -6.196 10.434 1.513 1.00 86.94 87 LEU A CA 1
ATOM 651 C C . LEU A 1 87 ? -5.145 11.134 0.646 1.00 86.94 87 LEU A C 1
ATOM 653 O O . LEU A 1 87 ? -3.953 11.077 0.960 1.00 86.94 87 LEU A O 1
ATOM 657 N N . HIS A 1 88 ? -5.544 11.771 -0.456 1.00 80.88 88 HIS A N 1
ATOM 658 C CA . HIS A 1 88 ? -4.601 12.513 -1.281 1.00 80.88 88 HIS A CA 1
ATOM 659 C C . HIS A 1 88 ? -4.101 13.752 -0.533 1.00 80.88 88 HIS A C 1
ATOM 661 O O . HIS A 1 88 ? -4.873 14.518 0.043 1.00 80.88 88 HIS A O 1
ATOM 667 N N . SER A 1 89 ? -2.786 13.977 -0.561 1.00 70.69 89 SER A N 1
ATOM 668 C CA . SER A 1 89 ? -2.207 15.194 -0.000 1.00 70.69 89 SER A CA 1
ATOM 669 C C . SER A 1 89 ? -2.722 16.411 -0.771 1.00 70.69 89 SER A C 1
ATOM 671 O O . SER A 1 89 ? -2.467 16.536 -1.968 1.00 70.69 89 SER A O 1
ATOM 673 N N . VAL A 1 90 ? -3.388 17.335 -0.080 1.00 63.53 90 VAL A N 1
ATOM 674 C CA . VAL A 1 90 ? -3.891 18.598 -0.660 1.00 63.53 90 VAL A CA 1
ATOM 675 C C . VAL A 1 90 ? -2.748 19.571 -1.004 1.00 63.53 90 VAL A C 1
ATOM 677 O O . VAL A 1 90 ? -2.951 20.564 -1.696 1.00 63.53 90 VAL A O 1
ATOM 680 N N . THR A 1 91 ? -1.522 19.283 -0.562 1.00 55.28 91 THR A N 1
ATOM 681 C CA . THR A 1 91 ? -0.390 20.203 -0.674 1.00 55.28 91 THR A CA 1
ATOM 682 C C . THR A 1 91 ? 0.625 19.706 -1.697 1.00 55.28 91 THR A C 1
ATOM 684 O O . THR A 1 91 ? 1.291 18.693 -1.485 1.00 55.28 91 THR A O 1
ATOM 687 N N . GLU A 1 92 ? 0.804 20.468 -2.775 1.00 56.06 92 GLU A N 1
ATOM 688 C CA . GLU A 1 92 ? 2.030 20.447 -3.571 1.00 56.06 92 GLU A CA 1
ATOM 689 C C . GLU A 1 92 ? 3.159 20.954 -2.663 1.00 56.06 92 GLU A C 1
ATOM 691 O O . GLU A 1 92 ? 3.321 22.154 -2.439 1.00 56.06 92 GLU A O 1
ATOM 696 N N . SER A 1 93 ? 3.858 20.032 -1.995 1.00 51.94 93 SER A N 1
ATOM 697 C CA . SER A 1 93 ? 4.898 20.405 -1.044 1.00 51.94 93 SER A CA 1
ATOM 698 C C . SER A 1 93 ? 6.095 20.960 -1.811 1.00 51.94 93 SER A C 1
ATOM 700 O O . SER A 1 93 ? 6.862 20.200 -2.410 1.00 51.94 93 SER A O 1
ATOM 702 N N . ALA A 1 94 ? 6.277 22.281 -1.751 1.00 57.31 94 ALA A N 1
ATOM 703 C CA . ALA A 1 94 ? 7.595 22.883 -1.897 1.00 57.31 94 ALA A CA 1
ATOM 704 C C . ALA A 1 94 ? 8.589 22.122 -0.995 1.00 57.31 94 ALA A C 1
ATOM 706 O O . ALA A 1 94 ? 8.187 21.652 0.079 1.00 57.31 94 ALA A O 1
ATOM 707 N N . PRO A 1 95 ? 9.853 21.948 -1.421 1.00 60.75 95 PRO A N 1
ATOM 708 C CA . PRO A 1 95 ? 10.832 21.225 -0.623 1.00 60.75 95 PRO A CA 1
ATOM 709 C C . PRO A 1 95 ? 10.891 21.827 0.790 1.00 60.75 95 PRO A C 1
ATOM 711 O O . PRO A 1 95 ? 10.798 23.052 0.925 1.00 60.75 95 PRO A O 1
ATOM 714 N N . PRO A 1 96 ? 10.991 20.992 1.843 1.00 60.88 96 PRO A N 1
ATOM 715 C CA . PRO A 1 96 ? 11.171 21.501 3.194 1.00 60.88 96 PRO A CA 1
ATOM 716 C C . PRO A 1 96 ? 12.392 22.420 3.191 1.00 60.88 96 PRO A C 1
ATOM 718 O O . PRO A 1 96 ? 13.418 22.066 2.609 1.00 60.88 96 PRO A O 1
ATOM 721 N N . ALA A 1 97 ? 12.251 23.611 3.782 1.00 65.00 97 ALA A N 1
ATOM 722 C CA . ALA A 1 97 ? 13.367 24.533 3.945 1.00 65.00 97 ALA A CA 1
ATOM 723 C C . ALA A 1 97 ? 14.546 23.761 4.548 1.00 65.00 97 ALA A C 1
ATOM 725 O O . ALA A 1 97 ? 14.354 23.021 5.519 1.00 65.00 97 ALA A O 1
ATOM 726 N N . GLU A 1 98 ? 15.723 23.880 3.929 1.00 64.62 98 GLU A N 1
ATOM 727 C CA . GLU A 1 98 ? 16.944 23.261 4.434 1.00 64.62 98 GLU A CA 1
ATOM 728 C C . GLU A 1 98 ? 17.092 23.653 5.907 1.00 64.62 98 GLU A C 1
ATOM 730 O O . GLU A 1 98 ? 17.081 24.834 6.261 1.00 64.62 98 GLU A O 1
ATOM 735 N N . LEU A 1 99 ? 17.123 22.649 6.784 1.00 61.47 99 LEU A N 1
ATOM 736 C CA . LEU A 1 99 ? 17.492 22.868 8.170 1.00 61.47 99 LEU A CA 1
ATOM 737 C C . LEU A 1 99 ? 18.988 23.174 8.142 1.00 61.47 99 LEU A C 1
ATOM 739 O O . LEU A 1 99 ? 19.785 22.251 7.984 1.00 61.47 99 LEU A O 1
ATOM 743 N N . ASP A 1 100 ? 19.342 24.455 8.242 1.00 57.25 100 ASP A N 1
ATOM 744 C CA . ASP A 1 100 ? 20.708 24.881 8.543 1.00 57.25 100 ASP A CA 1
ATOM 745 C C . ASP A 1 100 ? 21.118 24.213 9.867 1.00 57.25 100 ASP A C 1
ATOM 747 O O . ASP A 1 100 ? 20.654 24.600 10.946 1.00 57.25 100 ASP A O 1
ATOM 751 N N . VAL A 1 101 ? 21.935 23.160 9.766 1.00 58.12 101 VAL A N 1
ATOM 752 C CA . VAL A 1 101 ? 22.612 22.481 10.883 1.00 58.12 101 VAL A CA 1
ATOM 753 C C . VAL A 1 101 ? 24.082 22.861 10.864 1.00 58.12 101 VAL A C 1
ATOM 755 O O . VAL A 1 101 ? 24.702 22.739 9.784 1.00 58.12 101 VAL A O 1
#

pLDDT: mean 90.85, std 12.16, range [51.94, 98.12]

Mean predicted aligned error: 6.29 Å

Secondary structure (DSSP, 8-state):
--PPPHHHHHHHHHHHTTS-HHHHHHHHHHHH-TTS-HHHHHTS-HHHHHHHHHHHHHHHH-SEEEEEEE-TTT--EEEEEEEGGGGS-S---PPPPP---

Solvent-accessible surface area (backbone atoms only — not comparable to full-atom values): 6257 Å² total; per-residue (Å²): 117,53,66,68,52,73,69,54,48,51,56,43,47,66,68,30,70,87,46,57,72,68,57,27,52,48,52,49,50,41,72,29,21,78,93,49,57,65,67,64,61,68,69,46,51,70,67,63,46,51,54,51,51,50,53,44,49,28,68,65,70,42,54,66,44,78,48,76,47,67,38,92,88,78,62,50,81,42,80,46,76,47,50,59,74,78,71,53,76,91,63,87,74,69,78,77,77,80,78,91,123

Foldseek 3Di:
DAADDPVLVVVLCVVLVPPDPLVSLLSVLCSGCVVDDSVNLNPDDPLRSVLSVLVNVCRHPHFKDWDWDADPPPRDIDIDIDGSVVPRDPDPDDPPDPPPD

Nearest PDB structures (foldseek):
  5f1x-assembly1_A  TM=3.293E-01  e=2.589E+00  Homo sapiens
  6eoc-assembly1_A  TM=3.127E-01  e=2.589E+00  Cricetulus griseus
  5o4p-assembly1_A  TM=3.186E-01  e=3.949E+00  Cricetulus griseus
  5o4p-assembly2_B  TM=3.192E-01  e=4.195E+00  Cricetulus griseus
  3l6q-assembly2_B  TM=2.774E-01  e=5.672E+00  Crypto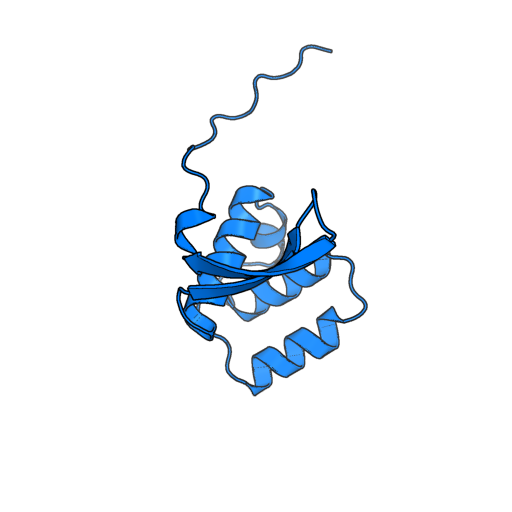sporidium parvum Iowa II

Sequence (101 aa):
MHALSATELLSVWERGNSQLPLQRALTVLTAASPETSSDSLASLTIGQRDTRLLALREMMFGFELTGVTDCPECGEKIELSLNCSDLHSVTESAPPAELDV

Radius of gyration: 16.65 Å; Cα contacts (8 Å, |Δi|>4): 86; chains: 1; bounding box: 39×39×44 Å